Protein AF-A0A7J9W1A1-F1 (afdb_monomer)

pLDDT: mean 84.34, std 16.75, range [29.77, 98.44]

Mean predicted aligned error: 7.14 Å

Sequence (166 aa):
MGKRKRASRTGNRELDKMVEAMEGLLLDAVGETLDSGLPAPARDRIARVIEIDDEVDSFESGPPPGQTFALIILTSWLSTPMAGHRADADEVLDWIGDNLGARYRARAKYVIGMLDPNSAAETVQLYGDALADDLLPTLIWIASALVARYGDGNPASLSHPVPAGS

Foldseek 3Di:
DPPVVVVVVVVVVVVVVLLVVLLVLLLVLLLCCLVQLELVSLLVSLVVLVVVQVVVVPDDDDDRPSVVSLLVLLLLLLCDDQPPDQDDLVQLLVSCCVRHHDVLSVLLVLQSLSSHPVCNVVSCVPCVVVCPSNPSSSSSSSLSSCCVPRVVSRSCSSDDDPPPDD

Radius of gyration: 16.72 Å; Cα contacts (8 Å, |Δi|>4): 175; chains: 1; bounding box: 52×38×35 Å

Solvent-accessible surface area (backbone atoms only — not comparable to full-atom values): 9143 Å² total; per-residue (Å²): 145,67,67,69,70,54,50,55,58,50,52,50,55,52,52,51,51,51,50,54,50,51,50,52,55,50,39,50,24,25,42,50,22,58,75,66,41,39,68,57,43,25,42,57,51,49,51,51,40,51,54,52,27,66,72,57,69,86,66,74,99,66,80,50,66,50,61,51,51,50,52,53,53,49,50,54,39,46,32,46,60,50,89,86,38,77,82,56,62,64,64,35,39,47,46,32,28,76,51,57,26,60,72,55,23,61,56,36,63,66,50,50,49,27,59,35,67,92,36,27,68,58,30,47,71,75,35,39,80,82,40,48,90,49,38,66,29,41,51,38,51,53,51,26,28,46,19,62,74,62,28,86,65,37,48,68,60,58,62,68,77,77,76,80,74,132

Nearest PDB structures (foldseek):
  5ohe-assembly2_D  TM=1.903E-01  e=5.882E+00  Anaeromyxobacter sp. Fw109-5

Secondary structure (DSSP, 8-state):
--SHHHHHHHHHHHHHHHHHHHHHHHHHHHHHHHHH--SHHHHHHHHHHHHHHHHHTTS-SSS-HHHHHHHHHHHHHHHSPBTTBPPPHHHHHHHHHHHT-HHHHHHHHHHGGGGSTTTHHHHHHHHHHHHGGGHHHHHHHHHHHHHHHHSTT-GGGSSPPP----

Structure (mmCIF, N/CA/C/O backbone):
data_AF-A0A7J9W1A1-F1
#
_entry.id   AF-A0A7J9W1A1-F1
#
loop_
_atom_site.group_PDB
_atom_site.id
_atom_site.type_symbol
_atom_site.label_atom_id
_atom_site.label_alt_id
_atom_site.label_comp_id
_atom_site.label_asym_id
_atom_site.label_entity_id
_atom_site.label_seq_id
_atom_site.pdbx_PDB_ins_code
_atom_site.Cartn_x
_atom_site.Cartn_y
_atom_site.Cartn_z
_atom_site.occupancy
_atom_site.B_iso_or_equiv
_atom_site.auth_seq_id
_atom_site.auth_comp_id
_atom_site.auth_asym_id
_atom_site.auth_atom_id
_atom_site.pdbx_PDB_model_num
ATOM 1 N N . MET A 1 1 ? 38.316 19.057 -18.486 1.00 45.25 1 MET A N 1
ATOM 2 C CA . MET A 1 1 ? 37.823 18.467 -17.218 1.00 45.25 1 MET A CA 1
ATOM 3 C C . MET A 1 1 ? 36.322 18.758 -17.000 1.00 45.25 1 MET A C 1
ATOM 5 O O . MET A 1 1 ? 35.947 19.275 -15.961 1.00 45.25 1 MET A O 1
ATOM 9 N N . GLY A 1 2 ? 35.446 18.447 -17.978 1.00 49.84 2 GLY A N 1
ATOM 10 C CA . GLY A 1 2 ? 34.023 18.867 -17.963 1.00 49.84 2 GLY A CA 1
ATOM 11 C C . GLY A 1 2 ? 32.987 17.820 -18.409 1.00 49.84 2 GLY A C 1
ATOM 12 O O . GLY A 1 2 ? 31.795 18.105 -18.387 1.00 49.84 2 GLY A O 1
ATOM 13 N N . LYS A 1 3 ? 33.408 16.602 -18.788 1.00 41.88 3 LYS A N 1
ATOM 14 C CA . LYS A 1 3 ? 32.488 15.540 -19.245 1.00 41.88 3 LYS A CA 1
ATOM 15 C C . LYS A 1 3 ? 31.820 14.772 -18.089 1.00 41.88 3 LYS A C 1
ATOM 17 O O . LYS A 1 3 ? 30.640 14.464 -18.183 1.00 41.88 3 LYS A O 1
ATOM 22 N N . ARG A 1 4 ? 32.516 14.562 -16.959 1.00 48.03 4 ARG A N 1
ATOM 23 C CA . ARG A 1 4 ? 31.971 13.825 -15.793 1.00 48.03 4 ARG A CA 1
ATOM 24 C C . ARG A 1 4 ? 30.830 14.561 -15.069 1.00 48.03 4 ARG A C 1
ATOM 26 O O . ARG A 1 4 ? 29.881 13.926 -14.639 1.00 48.03 4 ARG A O 1
ATOM 33 N N . LYS A 1 5 ? 30.879 15.899 -14.998 1.00 46.91 5 LYS A N 1
ATOM 34 C CA . LYS A 1 5 ? 29.900 16.725 -14.256 1.00 46.91 5 LYS A CA 1
ATOM 35 C C . LYS A 1 5 ? 28.559 16.922 -14.991 1.00 46.91 5 LYS A C 1
ATOM 37 O O . LYS A 1 5 ? 27.555 17.232 -14.364 1.00 46.91 5 LYS A O 1
ATOM 42 N N . ARG A 1 6 ? 28.537 16.769 -16.325 1.00 44.88 6 ARG A N 1
ATOM 43 C CA . ARG A 1 6 ? 27.304 16.809 -17.140 1.00 44.88 6 ARG A CA 1
ATOM 44 C C . ARG A 1 6 ? 26.604 15.451 -17.197 1.00 44.88 6 ARG A C 1
ATOM 46 O O . ARG A 1 6 ? 25.379 15.422 -17.144 1.00 44.88 6 ARG A O 1
ATOM 53 N N . ALA A 1 7 ? 27.370 14.359 -17.250 1.00 49.81 7 ALA A N 1
ATOM 54 C CA . ALA A 1 7 ? 26.829 13.003 -17.192 1.00 49.81 7 ALA A CA 1
ATOM 55 C C . ALA A 1 7 ? 26.105 12.745 -15.858 1.00 49.81 7 ALA A C 1
ATOM 57 O O . ALA A 1 7 ? 24.960 12.315 -15.873 1.00 49.81 7 ALA A O 1
ATOM 58 N N . SER A 1 8 ? 26.698 13.143 -14.722 1.00 58.22 8 SER A N 1
ATOM 59 C CA . SER A 1 8 ? 26.068 12.975 -13.401 1.00 58.22 8 SER A CA 1
ATOM 60 C C . SER A 1 8 ? 24.768 13.771 -13.240 1.00 58.22 8 SER A C 1
ATOM 62 O O . SER A 1 8 ? 23.819 13.308 -12.626 1.00 58.22 8 SER A O 1
ATOM 64 N N . ARG A 1 9 ? 24.694 14.974 -13.820 1.00 60.41 9 ARG A N 1
ATOM 65 C CA . ARG A 1 9 ? 23.505 15.835 -13.734 1.00 60.41 9 ARG A CA 1
ATOM 66 C C . ARG A 1 9 ? 22.373 15.387 -14.670 1.00 60.41 9 ARG A C 1
ATOM 68 O O . ARG A 1 9 ? 21.221 15.718 -14.422 1.00 60.41 9 ARG A O 1
ATOM 75 N N . THR A 1 10 ? 22.709 14.672 -15.744 1.00 62.09 10 THR A N 1
ATOM 76 C CA . THR A 1 10 ? 21.726 14.079 -16.667 1.00 62.09 10 THR A CA 1
ATOM 77 C C . THR A 1 10 ? 21.188 12.772 -16.089 1.00 62.09 10 THR A C 1
ATOM 79 O O . THR A 1 10 ? 19.976 12.621 -16.028 1.00 62.09 10 THR A O 1
ATOM 82 N N . GLY A 1 11 ? 22.068 11.921 -15.543 1.00 61.56 11 GLY A N 1
ATOM 83 C CA . GLY A 1 11 ? 21.678 10.690 -14.848 1.00 61.56 11 GLY A CA 1
ATOM 84 C C . GLY A 1 11 ? 20.787 10.942 -13.629 1.00 61.56 11 GLY A C 1
ATOM 85 O O . GLY A 1 11 ? 19.765 10.286 -13.490 1.00 61.56 11 GLY A O 1
ATOM 86 N N . ASN A 1 12 ? 21.085 11.961 -12.810 1.00 71.94 12 ASN A N 1
ATOM 87 C CA . ASN A 1 12 ? 20.190 12.330 -11.705 1.00 71.94 12 ASN A CA 1
ATOM 88 C C . ASN A 1 12 ? 18.800 12.755 -12.200 1.00 71.94 12 ASN A C 1
ATOM 90 O O . ASN A 1 12 ? 17.806 12.356 -11.622 1.00 71.94 12 ASN A O 1
ATOM 94 N N . ARG A 1 13 ? 18.711 13.504 -13.307 1.00 76.38 13 ARG A N 1
ATOM 95 C CA . ARG A 1 13 ? 17.416 13.956 -13.838 1.00 76.38 13 ARG A CA 1
ATOM 96 C C . ARG A 1 13 ? 16.580 12.814 -14.425 1.00 76.38 13 ARG A C 1
ATOM 98 O O . ARG A 1 13 ? 15.360 12.918 -14.462 1.00 76.38 13 ARG A O 1
ATOM 105 N N . GLU A 1 14 ? 17.218 11.782 -14.964 1.00 74.62 14 GLU A N 1
ATOM 106 C CA . GLU A 1 14 ? 16.525 10.579 -15.438 1.00 74.62 14 GLU A CA 1
ATOM 107 C C . GLU A 1 14 ? 16.024 9.742 -14.261 1.00 74.62 14 GLU A C 1
ATOM 109 O O . GLU A 1 14 ? 14.861 9.353 -14.265 1.00 74.62 14 GLU A O 1
ATOM 114 N N . LEU A 1 15 ? 16.852 9.577 -13.224 1.00 74.38 15 LEU A N 1
ATOM 115 C CA . LEU A 1 15 ? 16.463 8.934 -11.970 1.00 74.38 15 LEU A CA 1
ATOM 116 C C . LEU A 1 15 ? 15.265 9.642 -11.318 1.00 74.38 15 LEU A C 1
ATOM 118 O O . LEU A 1 15 ? 14.281 8.986 -10.998 1.00 74.38 15 LEU A O 1
ATOM 122 N N . ASP A 1 16 ? 15.316 10.972 -11.192 1.00 79.88 16 ASP A N 1
ATOM 123 C CA . ASP A 1 16 ? 14.233 11.771 -10.602 1.00 79.88 16 ASP A CA 1
ATOM 124 C C . ASP A 1 16 ? 12.907 11.541 -11.348 1.00 79.88 16 ASP A C 1
ATOM 126 O O . ASP A 1 16 ? 11.875 11.308 -10.729 1.00 79.88 16 ASP A O 1
ATOM 130 N N . LYS A 1 17 ? 12.937 11.503 -12.688 1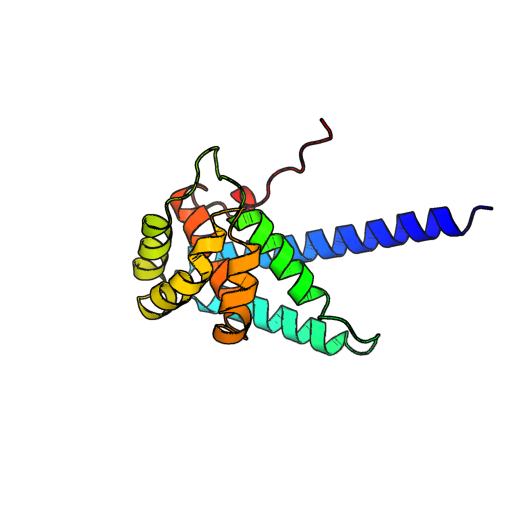.00 82.81 17 LYS A N 1
ATOM 131 C CA . LYS A 1 17 ? 11.745 11.214 -13.504 1.00 82.81 17 LYS A CA 1
ATOM 132 C C . LYS A 1 17 ? 11.216 9.795 -13.319 1.00 82.81 17 LYS A C 1
ATOM 134 O O . LYS A 1 17 ? 10.010 9.591 -13.403 1.00 82.81 17 LYS A O 1
ATOM 139 N N . MET A 1 18 ? 12.099 8.811 -13.145 1.00 82.38 18 MET A N 1
ATOM 140 C CA . MET A 1 18 ? 11.687 7.428 -12.891 1.00 82.38 18 MET A CA 1
ATOM 141 C C . MET A 1 18 ? 11.018 7.307 -11.524 1.00 82.38 18 MET A C 1
ATOM 143 O O . MET A 1 18 ? 9.986 6.651 -11.415 1.00 82.38 18 MET A O 1
ATOM 147 N N . VAL A 1 19 ? 11.569 7.981 -10.511 1.00 84.25 19 VAL A N 1
ATOM 148 C CA . VAL A 1 19 ? 10.973 8.056 -9.173 1.00 84.25 19 VAL A CA 1
ATOM 149 C C . VAL A 1 19 ? 9.612 8.750 -9.232 1.00 84.25 19 VAL A C 1
ATOM 151 O O . VAL A 1 19 ? 8.644 8.168 -8.762 1.00 84.25 19 VAL A O 1
ATOM 154 N N . GLU A 1 20 ? 9.504 9.916 -9.880 1.00 88.50 20 GLU A N 1
ATOM 155 C CA . GLU A 1 20 ? 8.228 10.631 -10.068 1.00 88.50 20 GLU A CA 1
ATOM 156 C C . GLU A 1 20 ? 7.181 9.768 -10.794 1.00 88.50 20 GLU A C 1
ATOM 158 O O . GLU A 1 20 ? 6.014 9.730 -10.405 1.00 88.50 20 GLU A O 1
ATOM 163 N N . ALA A 1 21 ? 7.588 9.043 -11.842 1.00 89.44 21 ALA A N 1
ATOM 164 C CA . ALA A 1 21 ? 6.692 8.150 -12.571 1.00 89.44 21 ALA A CA 1
ATOM 165 C C . ALA A 1 21 ? 6.230 6.969 -11.705 1.00 89.44 21 ALA A C 1
ATOM 167 O O . ALA A 1 21 ? 5.044 6.643 -11.706 1.00 89.44 21 ALA A O 1
ATOM 168 N N . MET A 1 22 ? 7.141 6.346 -10.951 1.00 92.25 22 MET A N 1
ATOM 169 C CA . MET A 1 22 ? 6.805 5.254 -10.037 1.00 92.25 22 MET A CA 1
ATOM 170 C C . MET A 1 22 ? 5.885 5.730 -8.912 1.00 92.25 22 MET A C 1
ATOM 172 O O . MET A 1 22 ? 4.904 5.063 -8.599 1.00 92.25 22 MET A O 1
ATOM 176 N N . GLU A 1 23 ? 6.156 6.903 -8.343 1.00 93.38 23 GLU A N 1
ATOM 177 C CA . GLU A 1 23 ? 5.315 7.515 -7.319 1.00 93.38 23 GLU A CA 1
ATOM 178 C C . GLU A 1 23 ? 3.888 7.727 -7.836 1.00 93.38 23 GLU A C 1
ATOM 180 O O . GLU A 1 23 ? 2.934 7.286 -7.198 1.00 93.38 23 GLU A O 1
ATOM 185 N N . GLY A 1 24 ? 3.736 8.297 -9.038 1.00 94.31 24 GLY A N 1
ATOM 186 C CA . GLY A 1 24 ? 2.434 8.446 -9.690 1.00 94.31 24 GLY A CA 1
ATOM 187 C C . GLY A 1 24 ? 1.705 7.112 -9.886 1.00 94.31 24 GLY A C 1
ATOM 188 O O . GLY A 1 24 ? 0.531 6.997 -9.542 1.00 94.31 24 GLY A O 1
ATOM 189 N N . LEU A 1 25 ? 2.405 6.074 -10.360 1.00 95.00 25 LEU A N 1
ATOM 190 C CA . LEU A 1 25 ? 1.816 4.740 -10.532 1.00 95.00 25 LEU A CA 1
ATOM 191 C C . LEU A 1 25 ? 1.309 4.144 -9.211 1.00 95.00 25 LEU A C 1
ATOM 193 O O . LEU A 1 25 ? 0.259 3.501 -9.195 1.00 95.00 25 LEU A O 1
ATOM 197 N N . LEU A 1 26 ? 2.051 4.333 -8.119 1.00 96.94 26 LEU A N 1
ATOM 198 C CA . LEU A 1 26 ? 1.675 3.837 -6.796 1.00 96.94 26 LEU A CA 1
ATOM 199 C C . LEU A 1 26 ? 0.511 4.630 -6.195 1.00 96.94 26 LEU A C 1
ATOM 201 O O . LEU A 1 26 ? -0.385 4.027 -5.606 1.00 96.94 26 LEU A O 1
ATOM 205 N N . LEU A 1 27 ? 0.493 5.956 -6.365 1.00 97.19 27 LEU A N 1
ATOM 206 C CA . LEU A 1 27 ? -0.618 6.806 -5.930 1.00 97.19 27 LEU A CA 1
ATOM 207 C C . LEU A 1 27 ? -1.921 6.431 -6.640 1.00 97.19 27 LEU A C 1
ATOM 209 O O . LEU A 1 27 ? -2.955 6.321 -5.981 1.00 97.19 27 LEU A O 1
ATOM 213 N N . ASP A 1 28 ? -1.869 6.172 -7.950 1.00 96.94 28 ASP A N 1
ATOM 214 C CA . ASP A 1 28 ? -3.030 5.684 -8.697 1.00 96.94 28 ASP A CA 1
ATOM 215 C C . ASP A 1 28 ? -3.531 4.348 -8.129 1.00 96.94 28 ASP A C 1
ATOM 217 O O . ASP A 1 28 ? -4.726 4.177 -7.911 1.00 96.94 28 ASP A O 1
ATOM 221 N N . ALA A 1 29 ? -2.626 3.403 -7.844 1.00 97.94 29 ALA A N 1
ATOM 222 C CA . ALA A 1 29 ? -3.003 2.107 -7.281 1.00 97.94 29 ALA A CA 1
ATOM 223 C C . ALA A 1 29 ? -3.651 2.232 -5.897 1.00 97.94 29 ALA A C 1
ATOM 225 O O . ALA A 1 29 ? -4.596 1.502 -5.591 1.00 97.94 29 ALA A O 1
ATOM 226 N N . VAL A 1 30 ? -3.160 3.157 -5.066 1.00 98.19 30 VAL A N 1
ATOM 227 C CA . VAL A 1 30 ? -3.777 3.501 -3.779 1.00 98.19 30 VAL A CA 1
ATOM 228 C C . VAL A 1 30 ? -5.178 4.077 -3.998 1.00 98.19 30 VAL A C 1
ATOM 230 O O . VAL A 1 30 ? -6.129 3.596 -3.386 1.00 98.19 30 VAL A O 1
ATOM 233 N N . GLY A 1 31 ? -5.324 5.055 -4.897 1.00 97.81 31 GLY A N 1
ATOM 234 C CA . GLY A 1 31 ? -6.613 5.670 -5.225 1.00 97.81 31 GLY A CA 1
ATOM 235 C C . GLY A 1 31 ? -7.641 4.662 -5.739 1.00 97.81 31 GLY A C 1
ATOM 236 O O . GLY A 1 31 ? -8.738 4.564 -5.201 1.00 97.81 31 GLY A O 1
ATOM 237 N N . GLU A 1 32 ? -7.270 3.829 -6.709 1.00 98.12 32 GLU A N 1
ATOM 238 C CA . GLU A 1 32 ? -8.160 2.801 -7.259 1.00 98.12 32 GLU A CA 1
ATOM 239 C C . GLU A 1 32 ? -8.539 1.735 -6.214 1.00 98.12 32 GLU A C 1
ATOM 241 O O . GLU A 1 32 ? -9.674 1.251 -6.196 1.00 98.12 32 GLU A O 1
ATOM 246 N N . THR A 1 33 ? -7.614 1.366 -5.319 1.00 98.25 33 THR A N 1
ATOM 247 C CA . THR A 1 33 ? -7.886 0.429 -4.212 1.00 98.25 33 THR A CA 1
ATOM 248 C C . THR A 1 33 ? -8.879 1.030 -3.214 1.00 98.25 33 THR A C 1
ATOM 250 O O . THR A 1 33 ? -9.797 0.337 -2.774 1.00 98.25 33 THR A O 1
ATOM 253 N N . LEU A 1 34 ? -8.723 2.315 -2.883 1.00 96.88 34 LEU A N 1
ATOM 254 C CA . LEU A 1 34 ? -9.645 3.064 -2.026 1.00 96.88 34 LEU A CA 1
ATOM 255 C C . LEU A 1 34 ? -11.046 3.150 -2.634 1.00 96.88 34 LEU A C 1
ATOM 257 O O . LEU A 1 34 ? -12.019 2.804 -1.969 1.00 96.88 34 LEU A O 1
ATOM 261 N N . ASP A 1 35 ? -11.134 3.571 -3.895 1.00 97.19 35 ASP A N 1
ATOM 262 C CA . ASP A 1 35 ? -12.405 3.814 -4.579 1.00 97.19 35 ASP A CA 1
ATOM 263 C C . ASP A 1 35 ? -13.186 2.520 -4.824 1.00 97.19 35 ASP A C 1
ATOM 265 O O . ASP A 1 35 ? -14.411 2.481 -4.696 1.00 97.19 35 ASP A O 1
ATOM 269 N N . SER A 1 36 ? -12.484 1.443 -5.188 1.00 96.88 36 SER A N 1
ATOM 270 C CA . SER A 1 36 ? -13.120 0.156 -5.476 1.00 96.88 36 SER A CA 1
ATOM 271 C C . SER A 1 36 ? -13.413 -0.672 -4.226 1.00 96.88 36 SER A C 1
ATOM 273 O O . SER A 1 36 ? -14.295 -1.531 -4.270 1.00 96.88 36 SER A O 1
ATOM 275 N N . GLY A 1 37 ? -12.664 -0.469 -3.135 1.00 94.69 37 GLY A N 1
ATOM 276 C CA . GLY A 1 37 ? -12.679 -1.368 -1.980 1.00 94.69 37 GLY A CA 1
ATOM 277 C C . GLY A 1 37 ? -12.209 -2.785 -2.327 1.00 94.69 37 GLY A C 1
ATOM 278 O O . GLY A 1 37 ? -12.587 -3.746 -1.662 1.00 94.69 37 GLY A O 1
ATOM 279 N N . LEU A 1 38 ? -11.420 -2.947 -3.395 1.00 95.56 38 LEU A N 1
ATOM 280 C CA . LEU A 1 38 ? -10.944 -4.244 -3.868 1.00 95.56 38 LEU A CA 1
ATOM 281 C C . LEU A 1 38 ? -9.415 -4.326 -3.803 1.00 95.56 38 LEU A C 1
ATOM 283 O O . LEU A 1 38 ? -8.726 -3.340 -4.028 1.00 95.56 38 LEU A O 1
ATOM 287 N N . PRO A 1 39 ? -8.847 -5.518 -3.560 1.00 94.88 39 PRO A N 1
ATOM 288 C CA . PRO A 1 39 ? -7.398 -5.717 -3.511 1.00 94.88 39 PRO A CA 1
ATOM 289 C C . PRO A 1 39 ? -6.744 -5.802 -4.901 1.00 94.88 39 PRO A C 1
ATOM 291 O O . PRO A 1 39 ? -5.516 -5.805 -4.992 1.00 94.88 39 PRO A O 1
ATOM 294 N N . ALA A 1 40 ? -7.544 -5.948 -5.965 1.00 96.50 40 ALA A N 1
ATOM 295 C CA . ALA A 1 40 ? -7.076 -6.177 -7.331 1.00 96.50 40 ALA A CA 1
ATOM 296 C C . ALA A 1 40 ? -6.271 -5.005 -7.927 1.00 96.50 40 ALA A C 1
ATOM 298 O O . ALA A 1 40 ? -5.191 -5.287 -8.436 1.00 96.50 40 ALA A O 1
ATOM 299 N N . PRO A 1 41 ? -6.669 -3.722 -7.787 1.00 97.44 41 PRO A N 1
ATOM 300 C CA . PRO A 1 41 ? -5.925 -2.611 -8.389 1.00 97.44 41 PRO A CA 1
ATOM 301 C C . PRO A 1 41 ? -4.454 -2.547 -7.960 1.00 97.44 41 PRO A C 1
ATOM 303 O O . PRO A 1 41 ? -3.561 -2.394 -8.793 1.00 97.44 41 PRO A O 1
ATOM 306 N N . ALA A 1 42 ? -4.175 -2.765 -6.670 1.00 96.88 42 ALA A N 1
ATOM 307 C CA . ALA A 1 42 ? -2.809 -2.865 -6.159 1.00 96.88 42 ALA A CA 1
ATOM 308 C C . ALA A 1 42 ? -2.003 -3.989 -6.831 1.00 96.88 42 ALA A C 1
ATOM 310 O O . ALA A 1 42 ? -0.834 -3.810 -7.161 1.00 96.88 42 ALA A O 1
ATOM 311 N N . ARG A 1 43 ? -2.622 -5.155 -7.043 1.00 96.06 43 ARG A N 1
ATOM 312 C CA . ARG A 1 43 ? -1.964 -6.303 -7.681 1.00 96.06 43 ARG A CA 1
ATOM 313 C C . ARG A 1 43 ? -1.722 -6.068 -9.157 1.00 96.06 43 ARG A C 1
ATOM 315 O O . ARG A 1 43 ? -0.614 -6.311 -9.616 1.00 96.06 43 ARG A O 1
ATOM 322 N N . ASP A 1 44 ? -2.728 -5.574 -9.864 1.00 95.69 44 ASP A N 1
ATOM 323 C CA . ASP A 1 44 ? -2.654 -5.324 -11.299 1.00 95.69 44 ASP A CA 1
ATOM 324 C C . ASP A 1 44 ? -1.565 -4.285 -11.601 1.00 95.69 44 ASP A C 1
ATOM 326 O O . ASP A 1 44 ? -0.768 -4.460 -12.525 1.00 95.69 44 ASP A O 1
ATOM 330 N N . ARG A 1 45 ? -1.447 -3.242 -10.764 1.00 95.19 45 ARG A N 1
ATOM 331 C CA . ARG A 1 45 ? -0.386 -2.241 -10.917 1.00 95.19 45 ARG A CA 1
ATOM 332 C C . ARG A 1 45 ? 1.005 -2.818 -10.659 1.00 95.19 45 ARG A C 1
ATOM 334 O O . ARG A 1 45 ? 1.914 -2.547 -11.439 1.00 95.19 45 ARG A O 1
ATOM 341 N N . ILE A 1 46 ? 1.184 -3.618 -9.605 1.00 95.12 46 ILE A N 1
ATOM 342 C CA . ILE A 1 46 ? 2.480 -4.254 -9.325 1.00 95.12 46 ILE A CA 1
ATOM 343 C C . ILE A 1 46 ? 2.845 -5.285 -10.393 1.00 95.12 46 ILE A C 1
ATOM 345 O O . ILE A 1 46 ? 3.996 -5.311 -10.818 1.00 95.12 46 ILE A O 1
ATOM 349 N N . ALA A 1 47 ? 1.889 -6.074 -10.885 1.00 93.06 47 ALA A N 1
ATOM 350 C CA . ALA A 1 47 ? 2.122 -6.993 -11.995 1.00 93.06 47 ALA A CA 1
ATOM 351 C C . ALA A 1 47 ? 2.669 -6.245 -13.218 1.00 93.06 47 ALA A C 1
ATOM 353 O O . ALA A 1 47 ? 3.647 -6.678 -13.820 1.00 93.06 47 ALA A O 1
ATOM 354 N N . ARG A 1 48 ? 2.126 -5.057 -13.518 1.00 91.06 48 ARG A N 1
ATOM 355 C CA . ARG A 1 48 ? 2.637 -4.220 -14.607 1.00 91.06 48 ARG A CA 1
ATOM 356 C C . ARG A 1 48 ? 4.057 -3.699 -1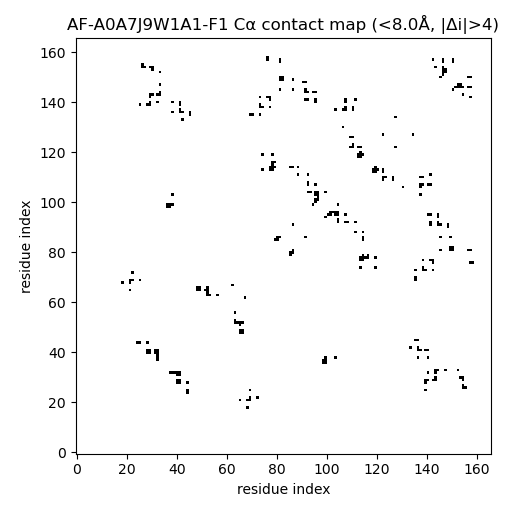4.362 1.00 91.06 48 ARG A C 1
ATOM 358 O O . ARG A 1 48 ? 4.821 -3.582 -15.315 1.00 91.06 48 ARG A O 1
ATOM 365 N N . VAL A 1 49 ? 4.414 -3.380 -13.115 1.00 90.00 49 VAL A N 1
ATOM 366 C CA . VAL A 1 49 ? 5.794 -3.004 -12.753 1.00 90.00 49 VAL A CA 1
ATOM 367 C C . VAL A 1 49 ? 6.748 -4.173 -12.991 1.00 90.00 49 VAL A C 1
ATOM 369 O O . VAL A 1 49 ? 7.793 -3.968 -13.598 1.00 90.00 49 VAL A O 1
ATOM 372 N N . ILE A 1 50 ? 6.367 -5.383 -12.574 1.00 88.50 50 ILE A N 1
ATOM 373 C CA . ILE A 1 50 ? 7.163 -6.601 -12.780 1.00 88.50 50 ILE A CA 1
ATOM 374 C C . ILE A 1 50 ? 7.354 -6.876 -14.278 1.00 88.50 50 ILE A C 1
ATOM 376 O O . ILE A 1 50 ? 8.475 -7.106 -14.707 1.00 88.50 50 ILE A O 1
ATOM 380 N N . GLU A 1 51 ? 6.298 -6.764 -15.090 1.00 87.62 51 GLU A N 1
ATOM 381 C CA . GLU A 1 51 ? 6.396 -6.930 -16.549 1.00 87.62 51 GLU A CA 1
ATOM 382 C C . GLU A 1 51 ? 7.395 -5.952 -17.187 1.00 87.62 51 GLU A C 1
ATOM 384 O O . GLU A 1 51 ? 8.188 -6.340 -18.040 1.00 87.62 51 GLU A O 1
ATOM 389 N N . ILE A 1 52 ? 7.368 -4.678 -16.778 1.00 84.38 52 ILE A N 1
ATOM 390 C CA . ILE A 1 52 ? 8.306 -3.664 -17.282 1.00 84.38 52 ILE A CA 1
ATOM 391 C C . ILE A 1 52 ? 9.737 -3.993 -16.852 1.00 84.38 52 ILE A C 1
ATOM 393 O O . ILE A 1 52 ? 10.671 -3.834 -17.633 1.00 84.38 52 ILE A O 1
ATOM 397 N N . ASP A 1 53 ? 9.911 -4.442 -15.616 1.00 84.50 53 ASP A N 1
ATOM 398 C CA . ASP A 1 53 ? 11.204 -4.847 -15.083 1.00 84.50 53 ASP A CA 1
ATOM 399 C C . ASP A 1 53 ? 11.795 -6.037 -15.855 1.00 84.50 53 ASP A C 1
ATOM 401 O O . ASP A 1 53 ? 12.954 -5.974 -16.268 1.00 84.50 53 ASP A O 1
ATOM 405 N N . ASP A 1 54 ? 10.983 -7.055 -16.147 1.00 82.62 54 ASP A N 1
ATOM 406 C CA . ASP A 1 54 ? 11.371 -8.219 -16.952 1.00 82.62 54 ASP A CA 1
ATOM 407 C C . ASP A 1 54 ? 11.758 -7.829 -18.395 1.00 82.62 54 ASP A C 1
ATOM 409 O O . ASP A 1 54 ? 12.647 -8.434 -19.000 1.00 82.62 54 ASP A O 1
ATOM 413 N N . GLU A 1 55 ? 11.132 -6.791 -18.966 1.00 79.12 55 GLU A N 1
ATOM 414 C CA . GLU A 1 55 ? 11.502 -6.237 -20.280 1.00 79.12 55 GLU A CA 1
ATOM 415 C C . GLU A 1 55 ? 12.860 -5.501 -20.252 1.00 79.12 55 GLU A C 1
ATOM 417 O O . GLU A 1 55 ? 13.565 -5.438 -21.267 1.00 79.12 55 GLU A O 1
ATOM 422 N N . VAL A 1 56 ? 13.241 -4.938 -19.099 1.00 69.44 56 VAL A N 1
ATOM 423 C CA . VAL A 1 56 ? 14.457 -4.126 -18.910 1.00 69.44 56 VAL A CA 1
ATOM 424 C C . VAL A 1 56 ? 15.670 -4.973 -18.496 1.00 69.44 56 VAL A C 1
ATOM 426 O O . VAL A 1 56 ? 16.804 -4.534 -18.710 1.00 69.44 56 VAL A O 1
ATOM 429 N N . ASP A 1 57 ? 15.458 -6.211 -18.036 1.00 53.44 57 ASP A N 1
ATOM 430 C CA . ASP A 1 57 ? 16.438 -7.187 -17.509 1.00 53.44 57 ASP A CA 1
ATOM 431 C C . ASP A 1 57 ? 17.537 -7.650 -18.509 1.00 53.44 57 ASP A C 1
ATOM 433 O O . ASP A 1 57 ? 18.287 -8.602 -18.292 1.00 53.44 57 ASP A O 1
ATOM 437 N N . SER A 1 58 ? 17.697 -6.938 -19.630 1.00 52.09 58 SER A N 1
ATOM 438 C CA . SER A 1 58 ? 18.812 -7.080 -20.575 1.00 52.09 58 SER A CA 1
ATOM 439 C C . SER A 1 58 ? 20.099 -6.339 -20.156 1.00 52.09 58 SER A C 1
ATOM 441 O O . SER A 1 58 ? 21.100 -6.420 -20.874 1.00 52.09 58 SER A O 1
ATOM 443 N N . PHE A 1 59 ? 20.125 -5.664 -18.996 1.00 49.16 59 PHE A N 1
ATOM 444 C CA . PHE A 1 59 ? 21.283 -4.900 -18.507 1.00 49.16 59 PHE A CA 1
ATOM 445 C C . PHE A 1 59 ? 21.664 -5.226 -17.046 1.00 49.16 59 PHE A C 1
ATOM 447 O O . PHE A 1 59 ? 21.228 -4.551 -16.128 1.00 49.16 59 PHE A O 1
ATOM 454 N N . GLU A 1 60 ? 22.571 -6.198 -16.884 1.00 51.31 60 GLU A N 1
ATOM 455 C CA . GLU A 1 60 ? 23.420 -6.491 -15.705 1.00 51.31 60 GLU A CA 1
ATOM 456 C C . GLU A 1 60 ? 22.757 -6.815 -14.342 1.00 51.31 60 GLU A C 1
ATOM 458 O O . GLU A 1 60 ? 21.855 -6.155 -13.849 1.00 51.31 60 GLU A O 1
ATOM 463 N N . SER A 1 61 ? 23.303 -7.847 -13.685 1.00 50.34 61 SER A N 1
ATOM 464 C CA . SER A 1 61 ? 22.834 -8.456 -12.434 1.00 50.34 61 SER A CA 1
ATOM 465 C C . SER A 1 61 ? 22.629 -7.471 -11.268 1.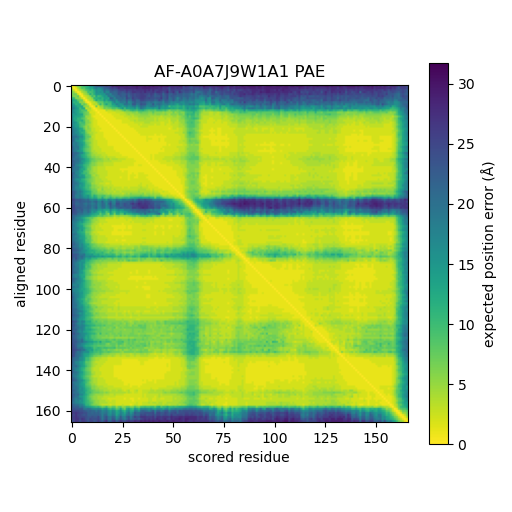00 50.34 61 SER A C 1
ATOM 467 O O . SER A 1 61 ? 23.572 -7.130 -10.552 1.00 50.34 61 SER A O 1
ATOM 469 N N . GLY A 1 62 ? 21.375 -7.100 -11.020 1.00 56.03 62 GLY A N 1
ATOM 470 C CA . GLY A 1 62 ? 20.887 -6.393 -9.834 1.00 56.03 62 GLY A CA 1
ATOM 471 C C . GLY A 1 62 ? 19.390 -6.670 -9.627 1.00 56.03 62 GLY A C 1
ATOM 472 O O . GLY A 1 62 ? 18.765 -7.240 -10.518 1.00 56.03 62 GLY A O 1
ATOM 473 N N . PRO A 1 63 ? 18.800 -6.332 -8.462 1.00 55.25 63 PRO A N 1
ATOM 474 C CA . PRO A 1 63 ? 17.352 -6.414 -8.294 1.00 55.25 63 PRO A CA 1
ATOM 475 C C . PRO A 1 63 ? 16.664 -5.487 -9.309 1.00 55.25 63 PRO A C 1
ATOM 477 O O . PRO A 1 63 ? 17.191 -4.395 -9.562 1.00 55.25 63 PRO A O 1
ATOM 480 N N . PRO A 1 64 ? 15.507 -5.880 -9.871 1.00 66.50 64 PRO A N 1
ATOM 481 C CA . PRO A 1 64 ? 14.878 -5.092 -10.912 1.00 66.50 64 PRO A CA 1
ATOM 482 C C . PRO A 1 64 ? 14.577 -3.659 -10.439 1.00 66.50 64 PRO A C 1
ATOM 484 O O . PRO A 1 64 ? 14.172 -3.451 -9.281 1.00 66.50 64 PRO A O 1
ATOM 487 N N . PRO A 1 65 ? 14.850 -2.646 -11.280 1.00 79.81 65 PRO A N 1
ATOM 488 C CA . PRO A 1 65 ? 14.850 -1.256 -10.848 1.00 79.81 65 PRO A CA 1
ATOM 489 C C . PRO A 1 65 ? 13.463 -0.795 -10.383 1.00 79.81 65 PRO A C 1
ATOM 491 O O . PRO A 1 65 ? 13.364 -0.118 -9.361 1.00 79.81 65 PRO A O 1
ATOM 494 N N . GLY A 1 66 ? 12.391 -1.189 -11.070 1.00 86.56 66 GLY A N 1
ATOM 495 C CA . GLY A 1 66 ? 11.016 -0.805 -10.765 1.00 86.56 66 GLY A CA 1
ATOM 496 C C . GLY A 1 66 ? 10.535 -1.308 -9.407 1.00 86.56 66 GLY A C 1
ATOM 497 O O . GLY A 1 66 ? 10.096 -0.509 -8.579 1.00 86.56 66 GLY A O 1
ATOM 498 N N . GLN A 1 67 ? 10.676 -2.604 -9.134 1.00 89.62 67 GLN A N 1
ATOM 499 C CA . GLN A 1 67 ? 10.322 -3.215 -7.850 1.00 89.62 67 GLN A CA 1
ATOM 500 C C . GLN A 1 67 ? 11.121 -2.610 -6.691 1.00 89.62 67 GLN A C 1
ATOM 502 O O . GLN A 1 67 ? 10.567 -2.348 -5.620 1.00 89.62 67 GLN A O 1
ATOM 507 N N . THR A 1 68 ? 12.407 -2.326 -6.914 1.00 87.94 68 THR A N 1
ATOM 508 C CA . THR A 1 68 ? 13.266 -1.678 -5.914 1.00 87.94 68 THR A CA 1
ATOM 509 C C . THR A 1 68 ? 12.780 -0.260 -5.602 1.00 87.94 68 THR A C 1
ATOM 511 O O . THR A 1 68 ? 12.638 0.092 -4.429 1.00 87.94 68 THR A O 1
ATOM 514 N N . PHE A 1 69 ? 12.471 0.551 -6.622 1.00 89.25 69 PHE A N 1
ATOM 515 C CA . PHE A 1 69 ? 11.913 1.891 -6.408 1.00 89.25 69 PHE A CA 1
ATOM 516 C C . PHE A 1 69 ? 10.561 1.835 -5.702 1.00 89.25 69 PHE A C 1
ATOM 518 O O . PHE A 1 69 ? 10.343 2.597 -4.760 1.00 89.25 69 PHE A O 1
ATOM 525 N N . ALA A 1 70 ? 9.686 0.909 -6.100 1.00 93.31 70 ALA A N 1
ATOM 526 C CA . ALA A 1 70 ? 8.381 0.749 -5.478 1.00 93.31 70 ALA A CA 1
ATOM 527 C C . ALA A 1 70 ? 8.502 0.426 -3.983 1.00 93.31 70 ALA A C 1
ATOM 529 O O . ALA A 1 70 ? 7.858 1.075 -3.159 1.00 93.31 70 ALA A O 1
ATOM 530 N N . LEU A 1 71 ? 9.376 -0.518 -3.616 1.00 92.00 71 LEU A N 1
ATOM 531 C CA . LEU A 1 71 ? 9.624 -0.868 -2.219 1.00 92.00 71 LEU A CA 1
ATOM 532 C C . LEU A 1 71 ? 10.130 0.331 -1.408 1.00 92.00 71 LEU A C 1
ATOM 534 O O . LEU A 1 71 ? 9.640 0.568 -0.304 1.00 92.00 71 LEU A O 1
ATOM 538 N N . ILE A 1 72 ? 11.094 1.089 -1.941 1.00 90.62 72 ILE A N 1
ATOM 539 C CA . ILE A 1 72 ? 11.671 2.257 -1.259 1.00 90.62 72 ILE A CA 1
ATOM 540 C C . ILE A 1 72 ? 10.602 3.329 -1.022 1.00 90.62 72 ILE A C 1
ATOM 542 O O . ILE A 1 72 ? 10.476 3.819 0.100 1.00 90.62 72 ILE A O 1
ATOM 546 N N . ILE A 1 73 ? 9.815 3.664 -2.049 1.00 92.75 73 ILE A N 1
ATOM 547 C CA . ILE A 1 73 ? 8.752 4.676 -1.960 1.00 92.75 73 ILE A CA 1
ATOM 548 C C . ILE A 1 73 ? 7.693 4.242 -0.943 1.00 92.75 73 ILE A C 1
ATOM 550 O O . ILE A 1 73 ? 7.391 4.990 -0.015 1.00 92.75 73 ILE A O 1
ATOM 554 N N . LEU A 1 74 ? 7.190 3.009 -1.054 1.00 94.69 74 LEU A N 1
ATOM 555 C CA . LEU A 1 74 ? 6.175 2.484 -0.140 1.00 94.69 74 LEU A CA 1
ATOM 556 C C . LEU A 1 74 ? 6.692 2.453 1.300 1.00 94.69 74 LEU A C 1
ATOM 558 O O . LEU A 1 74 ? 6.007 2.911 2.208 1.00 94.69 74 LEU A O 1
ATOM 562 N N . THR A 1 75 ? 7.922 1.993 1.526 1.00 91.75 75 THR A N 1
ATOM 563 C CA . THR A 1 75 ? 8.515 1.981 2.873 1.00 91.75 75 THR A CA 1
ATOM 564 C C . THR A 1 75 ? 8.654 3.398 3.434 1.00 91.75 75 THR A C 1
ATOM 566 O O . THR A 1 75 ? 8.377 3.623 4.614 1.00 91.75 75 THR A O 1
ATOM 569 N N . SER A 1 76 ? 9.028 4.372 2.597 1.00 91.12 76 SER A N 1
ATOM 570 C CA . SER A 1 76 ? 9.101 5.783 2.988 1.00 91.12 76 SER A CA 1
ATOM 571 C C . SER A 1 76 ? 7.735 6.334 3.392 1.00 91.12 76 SER A C 1
ATOM 573 O O . SER A 1 76 ? 7.633 7.018 4.408 1.00 91.12 76 SER A O 1
ATOM 575 N N . TRP A 1 77 ? 6.680 6.034 2.635 1.00 93.44 77 TRP A N 1
ATOM 576 C CA . TRP A 1 77 ? 5.323 6.461 2.974 1.00 93.44 77 TRP A CA 1
ATOM 577 C C . TRP A 1 77 ? 4.825 5.823 4.270 1.00 93.44 77 TRP A C 1
ATOM 579 O O . TRP A 1 77 ? 4.327 6.520 5.147 1.00 93.44 77 TRP A O 1
ATOM 589 N N . LEU A 1 78 ? 4.991 4.505 4.420 1.00 92.94 78 LEU A N 1
ATOM 590 C CA . LEU A 1 78 ? 4.457 3.760 5.562 1.00 92.94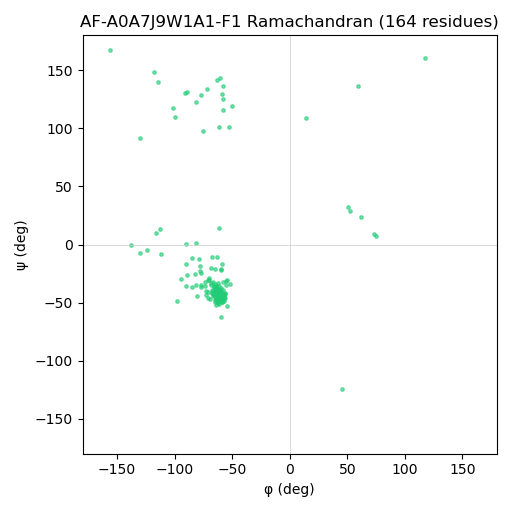 78 LEU A CA 1
ATOM 591 C C . LEU A 1 78 ? 5.144 4.110 6.885 1.00 92.94 78 LEU A C 1
ATOM 593 O O . LEU A 1 78 ? 4.500 4.094 7.931 1.00 92.94 78 LEU A O 1
ATOM 597 N N . SER A 1 79 ? 6.438 4.426 6.848 1.00 88.75 79 SER A N 1
ATOM 598 C CA . SER A 1 79 ? 7.202 4.776 8.049 1.00 88.75 79 SER A CA 1
ATOM 599 C C . SER A 1 79 ? 7.081 6.256 8.435 1.00 88.75 79 SER A C 1
ATOM 601 O O . SER A 1 79 ? 7.463 6.632 9.545 1.00 88.75 79 SER A O 1
ATOM 603 N N . THR A 1 80 ? 6.529 7.112 7.570 1.00 87.06 80 THR A N 1
ATOM 604 C CA . THR A 1 80 ? 6.405 8.543 7.868 1.00 87.06 80 THR A CA 1
ATOM 605 C C . THR A 1 80 ? 5.062 8.853 8.545 1.00 87.06 80 THR A C 1
ATOM 607 O O . THR A 1 80 ? 4.012 8.451 8.047 1.00 87.06 80 THR A O 1
ATOM 610 N N . PRO A 1 81 ? 5.048 9.588 9.677 1.00 84.31 81 PRO A N 1
ATOM 611 C CA . PRO A 1 81 ? 3.804 10.001 10.321 1.00 84.31 81 PRO A CA 1
ATOM 612 C C . PRO A 1 81 ? 2.912 10.835 9.395 1.00 84.31 81 PRO A C 1
ATOM 614 O O . PRO A 1 81 ? 3.341 11.854 8.847 1.00 84.31 81 PRO A O 1
ATOM 617 N N . MET A 1 82 ? 1.639 10.457 9.292 1.00 84.12 82 MET A N 1
ATOM 618 C CA . MET A 1 82 ? 0.641 11.215 8.540 1.00 84.12 82 MET A CA 1
ATOM 619 C C . MET A 1 82 ? -0.022 12.243 9.461 1.00 84.12 82 MET A C 1
ATOM 621 O O . MET A 1 82 ? -0.400 11.932 10.589 1.00 84.12 82 MET A O 1
ATOM 625 N N . ALA A 1 83 ? -0.110 13.499 9.013 1.00 76.00 83 ALA A N 1
ATOM 626 C CA . ALA A 1 83 ? -0.672 14.609 9.795 1.00 76.00 83 ALA A CA 1
ATOM 627 C C . ALA A 1 83 ? -0.079 14.752 11.220 1.00 76.00 83 ALA A C 1
ATOM 629 O O . ALA A 1 83 ? -0.769 15.153 12.156 1.00 76.00 83 ALA A O 1
ATOM 630 N N . GLY A 1 84 ? 1.201 14.402 11.403 1.00 75.69 84 GLY A N 1
ATOM 631 C CA . GLY A 1 84 ? 1.892 14.479 12.696 1.00 75.69 84 GLY A CA 1
ATOM 632 C C . GLY A 1 84 ? 1.515 13.384 13.702 1.00 75.69 84 GLY A C 1
ATOM 633 O O . GLY A 1 84 ? 1.971 13.441 14.843 1.00 75.69 84 GLY A O 1
ATOM 634 N N . HIS A 1 85 ? 0.726 12.388 13.293 1.00 75.62 85 HIS A N 1
ATOM 635 C CA . HIS A 1 85 ? 0.312 11.274 14.136 1.00 75.62 85 HIS A CA 1
ATOM 636 C C . HIS A 1 85 ? 0.908 9.969 13.615 1.00 75.62 85 HIS A C 1
ATOM 638 O O . HIS A 1 85 ? 0.978 9.718 12.410 1.00 75.62 85 HIS A O 1
ATOM 644 N N . ARG A 1 86 ? 1.353 9.122 14.543 1.00 84.00 86 ARG A N 1
ATOM 645 C CA . ARG A 1 86 ? 1.726 7.750 14.212 1.00 84.00 86 ARG A CA 1
ATOM 646 C C . ARG A 1 86 ? 0.442 6.944 14.043 1.00 84.00 86 ARG A C 1
ATOM 648 O O . ARG A 1 86 ? -0.409 6.985 14.927 1.00 84.00 86 ARG A O 1
ATOM 655 N N . ALA A 1 87 ? 0.325 6.239 12.924 1.00 89.69 87 ALA A N 1
ATOM 656 C CA . ALA A 1 87 ? -0.829 5.397 12.652 1.00 89.69 87 ALA A CA 1
ATOM 657 C C . ALA A 1 87 ? -0.942 4.254 13.668 1.00 89.69 87 ALA A C 1
ATOM 659 O O . ALA A 1 87 ? 0.069 3.657 14.054 1.00 89.69 87 ALA A O 1
ATOM 660 N N . ASP A 1 88 ? -2.172 3.940 14.067 1.00 94.06 88 ASP A N 1
ATOM 661 C CA . ASP A 1 88 ? -2.470 2.758 14.865 1.00 94.06 88 ASP A CA 1
ATOM 662 C C . ASP A 1 88 ? -2.549 1.532 13.942 1.00 94.06 88 ASP A C 1
ATOM 664 O O . ASP A 1 88 ? -3.319 1.489 12.977 1.00 94.06 88 ASP A O 1
ATOM 668 N N . ALA A 1 89 ? -1.724 0.527 14.234 1.00 95.75 89 ALA A N 1
ATOM 669 C CA . ALA A 1 89 ? -1.661 -0.706 13.464 1.00 95.75 89 ALA A CA 1
ATOM 670 C C . ALA A 1 89 ? -3.004 -1.453 13.447 1.00 95.75 89 ALA A C 1
ATOM 672 O O . ALA A 1 89 ? -3.368 -2.012 12.410 1.00 95.75 89 ALA A O 1
ATOM 673 N N . ASP A 1 90 ? -3.749 -1.453 14.553 1.00 97.31 90 ASP A N 1
ATOM 674 C CA . ASP A 1 90 ? -5.023 -2.164 14.636 1.00 97.31 90 ASP A CA 1
ATOM 675 C C . ASP A 1 90 ? -6.099 -1.459 13.795 1.00 97.31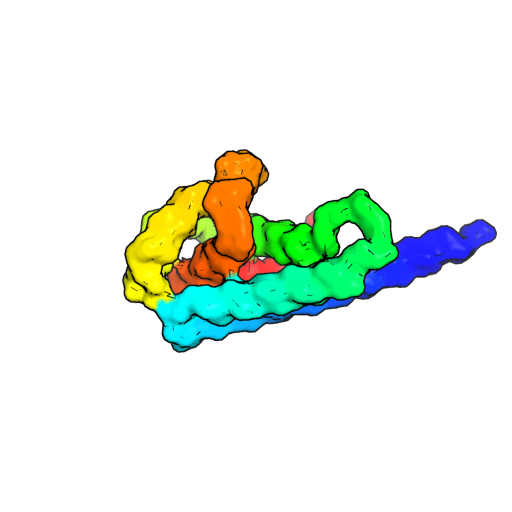 90 ASP A C 1
ATOM 677 O O . ASP A 1 90 ? -6.803 -2.125 13.036 1.00 97.31 90 ASP A O 1
ATOM 681 N N . GLU A 1 91 ? -6.160 -0.122 13.804 1.00 96.62 91 GLU A N 1
ATOM 682 C CA . GLU A 1 91 ? -7.104 0.646 12.969 1.00 96.62 91 GLU A CA 1
ATOM 683 C C . GLU A 1 91 ? -6.867 0.443 11.465 1.00 96.62 91 GLU A 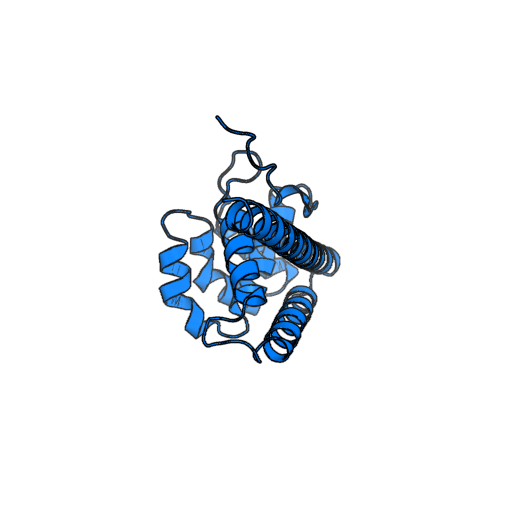C 1
ATOM 685 O O . GLU A 1 91 ? -7.816 0.341 10.672 1.00 96.62 91 GLU A O 1
ATOM 690 N N . VAL A 1 92 ? -5.591 0.368 11.075 1.00 97.19 92 VAL A N 1
ATOM 691 C CA . VAL A 1 92 ? -5.156 0.075 9.705 1.00 97.19 92 VAL A CA 1
ATOM 692 C C . VAL A 1 92 ? -5.567 -1.342 9.306 1.00 97.19 92 VAL A C 1
ATOM 694 O O . VAL A 1 92 ? -6.176 -1.546 8.253 1.00 97.19 92 VAL A O 1
ATOM 697 N N . LEU A 1 93 ? -5.277 -2.334 10.151 1.00 98.38 93 LEU A N 1
ATOM 698 C CA . LEU A 1 93 ? -5.622 -3.730 9.886 1.00 98.38 93 LEU A CA 1
ATOM 699 C C . LEU A 1 93 ? -7.132 -3.958 9.836 1.00 98.38 93 LEU A C 1
ATOM 701 O O . LEU A 1 93 ? -7.599 -4.758 9.021 1.00 98.38 93 LEU A O 1
ATOM 705 N N . ASP A 1 94 ? -7.890 -3.289 10.695 1.00 98.31 94 ASP A N 1
ATOM 706 C CA . ASP A 1 94 ? -9.343 -3.390 10.723 1.00 98.31 94 ASP A CA 1
ATOM 707 C C . ASP A 1 94 ? -9.951 -2.781 9.463 1.00 98.31 94 ASP A C 1
ATOM 709 O O . ASP A 1 94 ? -10.776 -3.432 8.828 1.00 98.31 94 ASP A O 1
ATOM 713 N N . TRP A 1 95 ? -9.443 -1.635 8.986 1.00 97.88 95 TRP A N 1
ATOM 714 C CA . TRP A 1 95 ? -9.871 -1.096 7.690 1.00 97.88 95 TRP A CA 1
ATOM 715 C C . TRP A 1 95 ? -9.652 -2.094 6.545 1.00 97.88 95 TRP A C 1
ATOM 717 O O . TRP A 1 95 ? -10.559 -2.320 5.741 1.00 97.88 95 TRP A O 1
ATOM 727 N N . ILE A 1 96 ? -8.479 -2.735 6.485 1.00 98.38 96 ILE A N 1
ATOM 728 C CA . ILE A 1 96 ? -8.181 -3.753 5.463 1.00 98.38 96 ILE A CA 1
ATOM 729 C C . ILE A 1 96 ? -9.142 -4.942 5.595 1.00 98.38 96 ILE A C 1
ATOM 731 O O . ILE A 1 96 ? -9.607 -5.481 4.591 1.00 98.38 96 ILE A O 1
ATOM 735 N N . GLY A 1 97 ? -9.441 -5.365 6.824 1.00 98.19 97 GLY A N 1
ATOM 736 C CA . GLY A 1 97 ? -10.369 -6.460 7.096 1.00 98.19 97 GLY A CA 1
ATOM 737 C C . GLY A 1 97 ? -11.790 -6.165 6.635 1.00 98.19 97 GLY A C 1
ATOM 738 O O . GLY A 1 97 ? -12.400 -7.031 6.008 1.00 98.19 97 GLY A O 1
ATOM 739 N N . ASP A 1 98 ? -12.266 -4.957 6.918 1.00 97.94 98 ASP A N 1
ATOM 740 C CA . ASP A 1 98 ? -13.630 -4.517 6.638 1.00 97.94 98 ASP A CA 1
ATOM 741 C C . ASP A 1 98 ? -13.862 -4.251 5.147 1.00 97.94 98 ASP A C 1
ATOM 743 O O . ASP A 1 98 ? -14.938 -4.551 4.634 1.00 97.94 98 ASP A O 1
ATOM 747 N N . ASN A 1 99 ? -12.855 -3.724 4.441 1.00 97.81 99 ASN A N 1
ATOM 748 C CA . ASN A 1 99 ? -12.999 -3.314 3.041 1.00 97.81 99 ASN A CA 1
ATOM 749 C C . ASN A 1 99 ? -12.496 -4.377 2.063 1.00 97.81 99 ASN A C 1
ATOM 751 O O . ASN A 1 99 ? -13.200 -4.735 1.128 1.00 97.81 99 ASN A O 1
ATOM 755 N N . LEU A 1 100 ? -11.294 -4.918 2.284 1.00 97.69 100 LEU A N 1
ATOM 756 C CA . LEU A 1 100 ? -10.672 -5.857 1.342 1.00 97.69 100 LEU A CA 1
ATOM 757 C C . LEU A 1 100 ? -10.953 -7.316 1.720 1.00 97.69 100 LEU A C 1
ATOM 759 O O . LEU A 1 100 ? -11.008 -8.193 0.857 1.00 97.69 100 LEU A O 1
ATOM 763 N N . GLY A 1 101 ? -11.125 -7.587 3.016 1.00 97.75 101 GLY A N 1
ATOM 764 C CA . GLY A 1 101 ? -11.503 -8.887 3.562 1.00 97.75 101 GLY A CA 1
ATOM 765 C C . GLY A 1 101 ? -10.455 -9.515 4.488 1.00 97.75 101 GLY A C 1
ATOM 766 O O . GLY A 1 101 ? -9.254 -9.234 4.439 1.00 97.75 101 GLY A O 1
ATOM 767 N N . ALA A 1 102 ? -10.909 -10.464 5.314 1.00 97.50 102 ALA A N 1
ATOM 768 C CA . ALA A 1 102 ? -10.114 -11.089 6.377 1.00 97.50 102 ALA A CA 1
ATOM 769 C C . ALA A 1 102 ? -8.791 -11.726 5.907 1.00 97.50 102 ALA A C 1
ATOM 771 O O . ALA A 1 102 ? -7.790 -11.678 6.626 1.00 97.50 102 ALA A O 1
ATOM 772 N N . ARG A 1 103 ? -8.759 -12.300 4.696 1.00 96.00 103 ARG A N 1
ATOM 773 C CA . ARG A 1 103 ? -7.536 -12.882 4.113 1.00 96.00 103 ARG A CA 1
ATOM 774 C C . ARG A 1 103 ? -6.444 -11.828 3.905 1.00 96.00 103 ARG A C 1
ATOM 776 O O . ARG A 1 103 ? -5.273 -12.116 4.137 1.00 96.00 103 ARG A O 1
ATOM 783 N N . TYR A 1 104 ? -6.819 -10.628 3.474 1.00 96.50 104 TYR A N 1
ATOM 784 C CA . TYR A 1 104 ? -5.887 -9.536 3.191 1.00 96.50 104 TYR A CA 1
ATOM 785 C C . TYR A 1 104 ? -5.414 -8.875 4.479 1.00 96.50 104 TYR A C 1
ATOM 787 O O . TYR A 1 104 ? -4.222 -8.623 4.627 1.00 96.50 104 TYR A O 1
ATOM 795 N N . ARG A 1 105 ? -6.303 -8.753 5.475 1.00 97.69 105 ARG A N 1
ATOM 796 C CA . ARG A 1 105 ? -5.920 -8.370 6.842 1.00 97.69 105 ARG A CA 1
ATOM 797 C C . ARG A 1 105 ? -4.872 -9.316 7.420 1.00 97.69 105 ARG A C 1
ATOM 799 O O . ARG A 1 105 ? -3.880 -8.866 7.981 1.00 97.69 105 ARG A O 1
ATOM 806 N N . ALA A 1 106 ? -5.067 -10.628 7.276 1.00 95.62 106 ALA A N 1
ATOM 807 C CA . ALA A 1 106 ? -4.108 -11.618 7.766 1.00 95.62 106 ALA A CA 1
ATOM 808 C C . ALA A 1 106 ? -2.731 -11.491 7.093 1.00 95.62 106 ALA A C 1
ATOM 810 O O . ALA A 1 106 ? -1.719 -11.666 7.761 1.00 95.62 106 ALA A O 1
ATOM 811 N N . ARG A 1 107 ? -2.685 -11.144 5.801 1.00 94.88 107 ARG A N 1
ATOM 812 C CA . ARG A 1 107 ? -1.427 -10.876 5.085 1.00 94.88 107 ARG A CA 1
ATOM 813 C C . ARG A 1 107 ? -0.759 -9.589 5.560 1.00 94.88 107 ARG A C 1
ATOM 815 O O . ARG A 1 107 ? 0.426 -9.607 5.871 1.00 94.88 107 ARG A O 1
ATOM 822 N N . ALA A 1 108 ? -1.527 -8.509 5.686 1.00 96.38 108 ALA A N 1
ATOM 823 C CA . ALA A 1 108 ? -1.027 -7.222 6.158 1.00 96.38 108 ALA A CA 1
ATOM 824 C C . ALA A 1 108 ? -0.393 -7.314 7.553 1.00 96.38 108 ALA A C 1
ATOM 826 O O . ALA A 1 108 ? 0.605 -6.648 7.806 1.00 96.38 108 ALA A O 1
ATOM 827 N N . LYS A 1 109 ? -0.885 -8.203 8.429 1.00 95.56 109 LYS A N 1
ATOM 828 C CA . LYS A 1 109 ? -0.287 -8.445 9.755 1.00 95.56 109 LYS A CA 1
ATOM 829 C C . LYS A 1 109 ? 1.192 -8.824 9.718 1.00 95.56 109 LYS A C 1
ATOM 831 O O . LYS A 1 109 ? 1.897 -8.479 10.658 1.00 95.56 109 LYS A O 1
ATOM 836 N N . TYR A 1 110 ? 1.667 -9.502 8.672 1.00 92.56 110 TYR A N 1
ATOM 837 C CA . TYR A 1 110 ? 3.087 -9.850 8.565 1.00 92.56 110 TYR A CA 1
ATOM 838 C C . TYR A 1 110 ? 3.970 -8.617 8.381 1.00 92.56 110 TYR A C 1
ATOM 840 O O . TYR A 1 110 ? 5.090 -8.593 8.872 1.00 92.56 110 TYR A O 1
ATOM 848 N N . VAL A 1 111 ? 3.459 -7.580 7.713 1.00 94.06 111 VAL A N 1
ATOM 849 C CA . VAL A 1 111 ? 4.239 -6.386 7.362 1.00 94.06 111 VAL A CA 1
ATOM 850 C C . VAL A 1 111 ? 3.739 -5.101 8.016 1.00 94.06 111 VAL A C 1
ATOM 852 O O . VAL A 1 111 ? 4.239 -4.024 7.720 1.00 94.06 111 VAL A O 1
ATOM 855 N N . ILE A 1 112 ? 2.806 -5.184 8.966 1.00 94.81 112 ILE A N 1
ATOM 856 C CA . ILE A 1 112 ? 2.283 -4.002 9.667 1.00 94.81 112 ILE A CA 1
ATOM 857 C C . ILE A 1 112 ? 3.357 -3.291 10.508 1.00 94.81 112 ILE A C 1
ATOM 859 O O . ILE A 1 112 ? 3.255 -2.095 10.771 1.00 94.81 112 ILE A O 1
ATOM 863 N N . GLY A 1 113 ? 4.434 -4.004 10.860 1.00 90.94 113 GLY A N 1
ATOM 864 C CA . GLY A 1 113 ? 5.621 -3.438 11.503 1.00 90.94 113 GLY A CA 1
ATOM 865 C C . GLY A 1 113 ? 6.315 -2.340 10.687 1.00 90.94 113 GLY A C 1
ATOM 866 O O . GLY A 1 113 ? 7.044 -1.545 11.270 1.00 90.94 113 GLY A O 1
ATOM 867 N N . MET A 1 114 ? 6.038 -2.226 9.380 1.00 90.44 114 MET A N 1
ATOM 868 C CA . MET A 1 114 ? 6.530 -1.137 8.517 1.00 90.44 114 MET A CA 1
ATOM 869 C C . MET A 1 114 ? 6.092 0.257 8.969 1.00 90.44 114 MET A C 1
ATOM 871 O O . MET A 1 114 ? 6.744 1.238 8.625 1.00 90.44 114 MET A O 1
ATOM 875 N N . LEU A 1 115 ? 5.008 0.348 9.749 1.00 91.69 115 LEU A N 1
ATOM 876 C CA . LEU A 1 115 ? 4.562 1.603 10.357 1.00 91.69 115 LEU A CA 1
ATOM 877 C C . LEU A 1 115 ? 5.537 2.120 11.436 1.00 91.69 115 LEU A C 1
ATOM 879 O O . LEU A 1 115 ? 5.391 3.239 11.930 1.00 91.69 115 LEU A O 1
ATOM 883 N N . ASP A 1 116 ? 6.516 1.309 11.855 1.00 89.00 116 ASP A N 1
ATOM 884 C CA . ASP A 1 11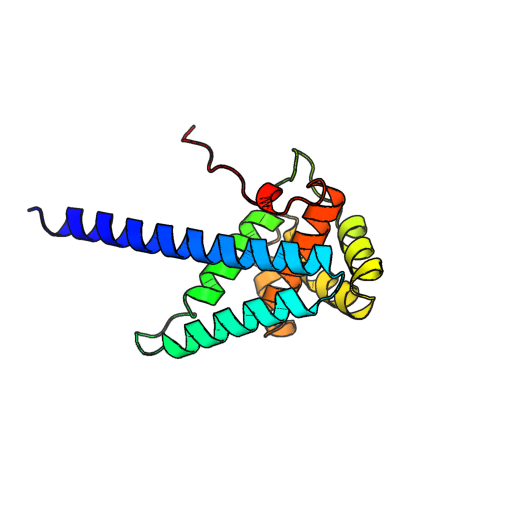6 ? 7.654 1.735 12.668 1.00 89.00 116 ASP A CA 1
ATOM 885 C C . ASP A 1 116 ? 8.909 1.906 11.795 1.00 89.00 116 ASP A C 1
ATOM 887 O O . ASP A 1 116 ? 9.429 0.908 11.285 1.00 89.00 116 ASP A O 1
ATOM 891 N N . PRO A 1 117 ? 9.476 3.121 11.682 1.00 82.94 117 PRO A N 1
ATOM 892 C CA . PRO A 1 117 ? 10.760 3.332 11.011 1.00 82.94 117 PRO A CA 1
ATOM 893 C C . PRO A 1 117 ? 11.879 2.416 11.514 1.00 82.94 117 PRO A C 1
ATOM 895 O O . PRO A 1 117 ? 12.744 2.015 10.738 1.00 82.94 117 PRO A O 1
ATOM 898 N N . ASN A 1 118 ? 11.870 2.072 12.806 1.00 86.56 118 ASN A N 1
ATOM 899 C CA . ASN A 1 118 ? 12.917 1.254 13.416 1.00 86.56 118 ASN A CA 1
ATOM 900 C C . ASN A 1 118 ? 12.761 -0.238 13.100 1.00 86.56 118 ASN A C 1
ATOM 902 O O . ASN A 1 118 ? 13.730 -0.982 13.228 1.00 86.56 118 ASN A O 1
ATOM 906 N N . SER A 1 119 ? 11.571 -0.663 12.669 1.00 83.81 119 SER A N 1
ATOM 907 C CA . SER A 1 119 ? 11.249 -2.069 12.399 1.00 83.81 119 SER A CA 1
ATOM 908 C C . SER A 1 119 ? 11.022 -2.351 10.913 1.00 83.81 119 SER A C 1
ATOM 910 O O . SER A 1 119 ? 10.911 -3.514 10.531 1.00 83.81 119 SER A O 1
ATOM 912 N N . ALA A 1 120 ? 10.963 -1.327 10.055 1.00 81.62 120 ALA A N 1
ATOM 913 C CA . ALA A 1 120 ? 10.667 -1.479 8.631 1.00 81.62 120 ALA A CA 1
ATOM 914 C C . ALA A 1 120 ? 11.669 -2.397 7.905 1.00 81.62 120 ALA A C 1
ATOM 916 O O . ALA A 1 120 ? 11.272 -3.354 7.243 1.00 81.62 120 ALA A O 1
ATOM 917 N N . ALA A 1 121 ? 12.975 -2.174 8.091 1.00 82.69 121 ALA A N 1
ATOM 918 C CA . ALA A 1 121 ? 14.011 -2.996 7.459 1.00 82.69 121 ALA A CA 1
ATOM 919 C C . ALA A 1 121 ? 13.963 -4.465 7.923 1.00 82.69 121 ALA A C 1
ATOM 921 O O . ALA A 1 121 ? 14.026 -5.378 7.100 1.00 82.69 121 ALA A O 1
ATOM 922 N N . GLU A 1 122 ? 13.791 -4.690 9.229 1.00 85.50 122 GLU A N 1
ATOM 923 C CA . GLU A 1 122 ? 13.639 -6.032 9.803 1.00 85.50 122 GLU A CA 1
ATOM 924 C C . GLU A 1 122 ? 12.378 -6.725 9.266 1.00 85.50 122 GLU A C 1
ATOM 926 O O . GLU A 1 122 ? 12.405 -7.899 8.907 1.00 85.50 122 GLU A O 1
ATOM 931 N N . THR A 1 123 ? 11.283 -5.978 9.126 1.00 84.88 123 THR A N 1
ATOM 932 C CA . THR A 1 123 ? 10.011 -6.483 8.605 1.00 84.88 123 THR A CA 1
ATOM 933 C C . THR A 1 123 ? 10.137 -6.953 7.152 1.00 84.88 123 THR A C 1
ATOM 935 O O . THR A 1 123 ? 9.641 -8.034 6.824 1.00 84.88 123 THR A O 1
ATOM 938 N 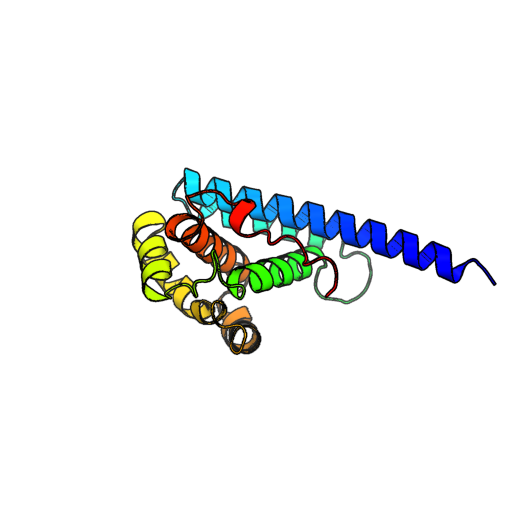N . VAL A 1 124 ? 10.832 -6.194 6.286 1.00 83.06 124 VAL A N 1
ATOM 939 C CA . VAL A 1 124 ? 11.116 -6.624 4.899 1.00 83.06 124 VAL A CA 1
ATOM 940 C C . VAL A 1 124 ? 11.921 -7.920 4.923 1.00 83.06 124 VAL A C 1
ATOM 942 O O . VAL A 1 124 ? 11.582 -8.870 4.223 1.00 83.06 124 VAL A O 1
ATOM 945 N N . GLN A 1 125 ? 12.972 -7.970 5.743 1.00 84.62 125 GLN A N 1
ATOM 946 C CA . GLN A 1 125 ? 13.884 -9.108 5.799 1.00 84.62 125 GLN A CA 1
ATOM 947 C C . GLN A 1 125 ? 13.203 -10.391 6.297 1.00 84.62 125 GLN A C 1
ATOM 949 O O . GLN A 1 125 ? 13.494 -11.472 5.793 1.00 84.62 125 GLN A O 1
ATOM 954 N N . LEU A 1 126 ? 12.313 -10.288 7.286 1.00 84.06 126 LEU A N 1
ATOM 955 C CA . LEU A 1 126 ? 11.651 -11.447 7.888 1.00 84.06 126 LEU A CA 1
ATOM 956 C C . LEU A 1 126 ? 10.524 -12.015 7.021 1.00 84.06 126 LEU A C 1
ATOM 958 O O . LEU A 1 126 ? 10.297 -13.225 7.036 1.00 84.06 126 LEU A O 1
ATOM 962 N N . TYR A 1 127 ? 9.798 -11.157 6.299 1.00 85.06 127 TYR A N 1
ATOM 963 C CA . TYR A 1 127 ? 8.534 -11.543 5.663 1.00 85.06 127 TYR A CA 1
ATOM 964 C C . TYR A 1 127 ? 8.475 -11.313 4.155 1.00 85.06 127 TYR A C 1
ATOM 966 O O . TYR A 1 127 ? 7.492 -11.723 3.536 1.00 85.06 127 TYR A O 1
ATOM 974 N N . GLY A 1 128 ? 9.506 -10.714 3.552 1.00 79.06 128 GLY A N 1
ATOM 975 C CA . GLY A 1 128 ? 9.568 -10.480 2.109 1.00 79.06 128 GLY A CA 1
ATOM 976 C C . GLY A 1 128 ? 9.370 -11.767 1.308 1.00 79.06 128 GLY A C 1
ATOM 977 O O . GLY A 1 128 ? 8.436 -11.854 0.514 1.00 79.06 128 GLY A O 1
ATOM 978 N N . ASP A 1 129 ? 10.149 -12.806 1.616 1.00 81.31 129 ASP A N 1
ATOM 979 C CA . ASP A 1 129 ? 10.062 -14.110 0.941 1.00 81.31 129 ASP A CA 1
ATOM 980 C C . ASP A 1 129 ? 8.720 -14.817 1.182 1.00 81.31 129 ASP A C 1
ATOM 982 O O . ASP A 1 129 ? 8.201 -15.507 0.306 1.00 81.31 129 ASP A O 1
ATOM 986 N N . ALA A 1 130 ? 8.132 -14.646 2.371 1.00 80.50 130 ALA A N 1
ATOM 987 C CA . ALA A 1 130 ? 6.860 -15.275 2.724 1.00 80.50 130 ALA A CA 1
ATOM 988 C C . ALA A 1 130 ? 5.673 -14.665 1.962 1.00 80.50 130 ALA A C 1
ATOM 990 O O . ALA A 1 130 ? 4.679 -15.350 1.706 1.00 80.50 130 ALA A O 1
ATOM 991 N N . LEU A 1 131 ? 5.758 -13.376 1.626 1.00 81.50 131 LEU A N 1
ATOM 992 C CA . LEU A 1 131 ? 4.741 -12.678 0.847 1.00 81.50 131 LEU A CA 1
ATOM 993 C C . LEU A 1 131 ? 4.989 -12.763 -0.660 1.00 81.50 131 LEU A C 1
ATOM 995 O O . LEU A 1 131 ? 4.006 -12.719 -1.402 1.00 81.50 131 LEU A O 1
ATOM 999 N N . ALA A 1 132 ? 6.244 -12.937 -1.092 1.00 86.69 132 ALA A N 1
ATOM 1000 C CA . ALA A 1 132 ? 6.649 -13.036 -2.494 1.00 86.69 132 ALA A CA 1
ATOM 1001 C C . ALA A 1 132 ? 5.967 -11.940 -3.342 1.00 86.69 132 ALA A C 1
ATOM 1003 O O . ALA A 1 132 ? 6.022 -10.761 -2.985 1.00 86.69 132 ALA A O 1
ATOM 1004 N N . ASP A 1 133 ? 5.248 -12.325 -4.397 1.00 86.44 133 ASP A N 1
ATOM 1005 C CA . ASP A 1 133 ? 4.548 -11.421 -5.323 1.00 86.44 133 ASP A CA 1
ATOM 1006 C C . ASP A 1 133 ? 3.482 -10.537 -4.647 1.00 86.44 133 ASP A C 1
ATOM 1008 O O . ASP A 1 133 ? 3.096 -9.494 -5.173 1.00 86.44 133 ASP A O 1
ATOM 1012 N N . ASP A 1 134 ? 2.988 -10.927 -3.467 1.00 89.75 134 ASP A N 1
ATOM 1013 C CA . ASP A 1 134 ? 2.011 -10.151 -2.701 1.00 89.75 134 ASP A CA 1
ATOM 1014 C C . ASP A 1 134 ? 2.675 -9.155 -1.724 1.00 89.75 134 ASP A C 1
ATOM 1016 O O . ASP A 1 134 ? 1.945 -8.431 -1.045 1.00 89.75 134 ASP A O 1
ATOM 1020 N N . LEU A 1 135 ? 4.012 -9.049 -1.644 1.00 93.38 135 LEU A N 1
ATOM 1021 C CA . LEU A 1 135 ? 4.677 -8.080 -0.758 1.00 93.38 135 LEU A CA 1
ATOM 1022 C C . LEU A 1 135 ? 4.284 -6.636 -1.103 1.00 93.38 135 LEU A C 1
ATOM 1024 O O . LEU A 1 135 ? 3.664 -5.959 -0.283 1.00 93.38 135 LEU A O 1
ATOM 1028 N N . LEU A 1 136 ? 4.604 -6.172 -2.315 1.00 95.62 136 LEU A N 1
ATOM 1029 C CA . LEU A 1 136 ? 4.322 -4.794 -2.740 1.00 95.62 136 LEU A CA 1
ATOM 1030 C C . LEU A 1 136 ? 2.813 -4.476 -2.766 1.00 95.62 136 LEU A C 1
ATOM 1032 O O . LEU A 1 136 ? 2.435 -3.425 -2.242 1.00 95.62 136 LEU A O 1
ATOM 1036 N N . PRO A 1 137 ? 1.921 -5.368 -3.256 1.00 97.50 137 PRO A N 1
ATOM 1037 C CA . PRO A 1 137 ? 0.479 -5.159 -3.143 1.00 97.50 137 PRO A CA 1
ATOM 1038 C C . PRO A 1 137 ? 0.016 -5.006 -1.693 1.00 97.50 137 PRO A C 1
ATOM 1040 O O . PRO A 1 137 ? -0.819 -4.152 -1.403 1.00 97.50 137 PRO A O 1
ATOM 1043 N N . THR A 1 138 ? 0.589 -5.778 -0.763 1.00 97.62 138 THR A N 1
ATOM 1044 C CA . THR A 1 138 ? 0.249 -5.661 0.661 1.00 97.62 138 THR A CA 1
ATOM 1045 C C . THR A 1 138 ? 0.640 -4.296 1.225 1.00 97.62 138 THR A C 1
ATOM 1047 O O . THR A 1 138 ? -0.137 -3.709 1.977 1.00 97.62 138 THR A O 1
ATOM 1050 N N . LEU A 1 139 ? 1.796 -3.751 0.837 1.00 97.25 139 LEU A N 1
ATOM 1051 C CA . LEU A 1 139 ? 2.200 -2.402 1.246 1.00 97.25 139 LEU A CA 1
ATOM 1052 C C . LEU A 1 139 ? 1.263 -1.322 0.676 1.00 97.25 139 LEU A C 1
ATOM 1054 O O . LEU A 1 139 ? 0.925 -0.381 1.392 1.00 97.25 139 LEU A O 1
ATOM 1058 N N . ILE A 1 140 ? 0.773 -1.479 -0.560 1.00 98.19 140 ILE A N 1
ATOM 1059 C CA . ILE A 1 140 ? -0.243 -0.583 -1.145 1.00 98.19 140 ILE A CA 1
ATOM 1060 C C . ILE A 1 140 ? -1.570 -0.666 -0.374 1.00 98.19 140 ILE A C 1
ATOM 1062 O O . ILE A 1 140 ? -2.200 0.365 -0.135 1.00 98.19 140 ILE A O 1
ATOM 1066 N N . TRP A 1 141 ? -2.000 -1.853 0.067 1.00 98.44 141 TRP A N 1
ATOM 1067 C CA . TRP A 1 141 ? -3.210 -1.983 0.894 1.00 98.44 141 TRP A CA 1
ATOM 1068 C C . TRP A 1 141 ? -3.067 -1.259 2.237 1.00 98.44 141 TRP A C 1
ATOM 1070 O O . TRP A 1 141 ? -4.009 -0.603 2.681 1.00 98.44 141 TRP A O 1
ATOM 1080 N N . ILE A 1 142 ? -1.888 -1.334 2.863 1.00 97.75 142 ILE A N 1
ATOM 1081 C CA . ILE A 1 142 ? -1.582 -0.577 4.085 1.00 97.75 142 ILE A CA 1
ATOM 1082 C C . ILE A 1 142 ? -1.595 0.928 3.790 1.00 97.75 142 ILE A C 1
ATOM 1084 O O . ILE A 1 142 ? -2.236 1.676 4.522 1.00 97.75 142 ILE A O 1
ATOM 1088 N N . ALA A 1 143 ? -0.968 1.378 2.701 1.00 97.38 143 ALA A N 1
ATOM 1089 C CA . ALA A 1 143 ? -0.974 2.787 2.306 1.00 97.38 143 ALA A CA 1
ATOM 1090 C C . ALA A 1 143 ? -2.399 3.310 2.039 1.00 97.38 143 ALA A C 1
ATOM 1092 O O . ALA A 1 143 ? -2.751 4.406 2.468 1.00 97.38 143 ALA A O 1
ATOM 1093 N N . SER A 1 144 ? -3.251 2.492 1.419 1.00 98.19 144 SER A N 1
ATOM 1094 C CA . SER A 1 144 ? -4.672 2.796 1.205 1.00 98.19 144 SER A CA 1
ATOM 1095 C C . SER A 1 144 ? -5.408 2.965 2.534 1.00 98.19 144 SER A C 1
ATOM 1097 O O . SER A 1 144 ? -6.074 3.971 2.756 1.00 98.19 144 SER A O 1
ATOM 1099 N N . ALA A 1 145 ? -5.218 2.038 3.472 1.00 97.19 145 ALA A N 1
ATOM 1100 C CA . ALA A 1 145 ? -5.799 2.147 4.805 1.00 97.19 145 ALA A CA 1
ATOM 1101 C C . ALA A 1 145 ? -5.334 3.412 5.551 1.00 97.19 145 ALA A C 1
ATOM 1103 O O . ALA A 1 145 ? -6.148 4.072 6.197 1.00 97.19 145 ALA A O 1
ATOM 1104 N N . LEU A 1 146 ? -4.054 3.788 5.429 1.00 95.81 146 LEU A N 1
ATOM 1105 C CA . LEU A 1 146 ? -3.531 5.030 6.007 1.00 95.81 146 LEU A CA 1
ATOM 1106 C C . LEU A 1 146 ? -4.234 6.260 5.434 1.00 95.81 146 LEU A C 1
ATOM 1108 O O . LEU A 1 146 ? -4.680 7.115 6.194 1.00 95.81 146 LEU A O 1
ATOM 1112 N N . VAL A 1 147 ? -4.387 6.333 4.113 1.00 95.81 147 VAL A N 1
ATOM 1113 C CA . VAL A 1 147 ? -5.078 7.447 3.449 1.00 95.81 147 VAL A CA 1
ATOM 1114 C C . VAL A 1 147 ? -6.546 7.521 3.866 1.00 95.81 147 VAL A C 1
ATOM 1116 O O . VAL A 1 147 ? -7.049 8.608 4.149 1.00 95.81 147 VAL A O 1
ATOM 1119 N N . ALA A 1 148 ? -7.232 6.380 3.967 1.00 95.50 148 ALA A N 1
ATOM 1120 C CA . ALA A 1 148 ? -8.625 6.340 4.403 1.00 95.50 148 ALA A CA 1
ATOM 1121 C C . ALA A 1 148 ? -8.813 6.816 5.853 1.00 95.50 148 ALA A C 1
ATOM 1123 O O . ALA A 1 148 ? -9.834 7.423 6.172 1.00 95.50 148 ALA A O 1
ATOM 1124 N N . ARG A 1 149 ? -7.854 6.521 6.739 1.00 93.88 149 ARG A N 1
ATOM 1125 C CA . ARG A 1 149 ? -7.946 6.829 8.176 1.00 93.88 149 ARG A CA 1
ATOM 1126 C C . ARG A 1 149 ? -7.394 8.202 8.547 1.00 93.88 149 ARG A C 1
ATOM 1128 O O . ARG A 1 149 ? -7.939 8.845 9.437 1.00 93.88 149 ARG A O 1
ATOM 1135 N N . TYR A 1 150 ? -6.327 8.635 7.882 1.00 91.94 150 TYR A N 1
ATOM 1136 C CA . TYR A 1 150 ? -5.524 9.791 8.293 1.00 91.94 150 TYR A CA 1
ATOM 1137 C C . TYR A 1 150 ? -5.270 10.802 7.166 1.00 91.94 150 TYR A C 1
ATOM 1139 O O . TYR A 1 150 ? -4.716 11.869 7.424 1.00 91.94 150 TYR A O 1
ATOM 1147 N N . GLY A 1 151 ? -5.645 10.480 5.925 1.00 90.25 151 GLY A N 1
ATOM 1148 C CA . GLY A 1 151 ? -5.384 11.292 4.733 1.00 90.25 151 GLY A CA 1
ATOM 1149 C C . GLY A 1 151 ? -6.628 11.893 4.083 1.00 90.25 151 GLY A C 1
ATOM 1150 O O . GLY A 1 151 ? -6.549 12.315 2.932 1.00 90.25 151 GLY A O 1
ATOM 1151 N N . ASP A 1 152 ? -7.776 11.883 4.768 1.00 89.62 152 ASP A N 1
ATOM 1152 C CA . ASP A 1 152 ? -9.073 12.349 4.251 1.00 89.62 152 ASP A CA 1
ATOM 1153 C C . ASP A 1 152 ? -9.472 11.710 2.903 1.00 89.62 152 ASP A C 1
ATOM 1155 O O . ASP A 1 152 ? -10.161 12.319 2.084 1.00 89.62 152 ASP A O 1
ATOM 1159 N N . GLY A 1 153 ? -9.014 10.478 2.647 1.00 91.31 153 GLY A N 1
ATOM 1160 C CA . GLY A 1 153 ? -9.271 9.771 1.390 1.00 91.31 153 GLY A CA 1
ATOM 1161 C C . GLY A 1 153 ? -8.478 10.293 0.186 1.00 91.31 153 GLY A C 1
ATOM 1162 O O . GLY A 1 153 ? -8.748 9.869 -0.931 1.00 91.31 153 GLY A O 1
ATOM 1163 N N . ASN A 1 154 ? -7.509 11.193 0.379 1.00 93.06 154 ASN A N 1
ATOM 1164 C CA . ASN A 1 154 ? -6.685 11.747 -0.693 1.00 93.06 154 ASN A CA 1
ATOM 1165 C C . ASN A 1 154 ? -5.312 11.050 -0.770 1.00 93.06 154 ASN A C 1
ATOM 1167 O O . ASN A 1 154 ? -4.466 11.321 0.083 1.00 93.06 154 ASN A O 1
ATOM 1171 N N . PRO A 1 155 ? -5.022 10.233 -1.806 1.00 93.94 155 PRO A N 1
ATOM 1172 C CA . PRO A 1 155 ? -3.734 9.546 -1.944 1.00 93.94 155 PRO A CA 1
ATOM 1173 C C . PRO A 1 155 ? -2.517 10.473 -1.902 1.00 93.94 155 PRO A C 1
ATOM 1175 O O . PRO A 1 155 ? -1.468 10.086 -1.391 1.00 93.94 155 PRO A O 1
ATOM 1178 N N . ALA A 1 156 ? -2.655 11.720 -2.367 1.00 92.06 156 ALA A N 1
ATOM 1179 C CA . ALA A 1 156 ? -1.569 12.698 -2.353 1.00 92.06 156 ALA A CA 1
ATOM 1180 C C . ALA A 1 156 ? -1.092 13.070 -0.934 1.00 92.06 156 ALA A C 1
ATOM 1182 O O . ALA A 1 156 ? -0.058 13.718 -0.800 1.00 92.06 156 ALA A O 1
ATOM 1183 N N . SER A 1 157 ? -1.806 12.669 0.126 1.00 90.69 157 SER A N 1
ATOM 1184 C CA . SER A 1 157 ? -1.357 12.840 1.513 1.00 90.69 157 SER A CA 1
ATOM 1185 C C . SER A 1 157 ? -0.147 11.970 1.883 1.00 90.69 157 SER A C 1
ATOM 1187 O O . SER A 1 157 ? 0.538 12.287 2.856 1.00 90.69 157 SER A O 1
ATOM 1189 N N . LEU A 1 158 ? 0.119 10.892 1.130 1.00 90.25 158 LEU A N 1
ATOM 1190 C CA . LEU A 1 158 ? 1.295 10.025 1.299 1.00 90.25 158 LEU A CA 1
ATOM 1191 C C . LEU A 1 158 ? 2.573 10.698 0.789 1.00 90.25 158 LEU A C 1
ATOM 1193 O O . LEU A 1 158 ? 3.662 10.492 1.328 1.00 90.25 158 LEU A O 1
ATOM 1197 N N . SER A 1 159 ? 2.437 11.521 -0.248 1.00 83.06 159 SER A N 1
ATOM 1198 C CA . SER A 1 159 ? 3.535 12.284 -0.820 1.00 83.06 159 SER A CA 1
ATOM 1199 C C . SER A 1 159 ? 3.871 13.451 0.097 1.00 83.06 159 SER A C 1
ATOM 1201 O O . SER A 1 159 ? 3.247 14.513 0.074 1.00 83.06 159 SER A O 1
ATOM 1203 N N . HIS A 1 160 ? 4.888 13.269 0.930 1.00 67.25 160 HIS A N 1
ATOM 1204 C CA . HIS A 1 160 ? 5.442 14.379 1.686 1.00 67.25 160 HIS A CA 1
ATOM 1205 C C . HIS A 1 160 ? 6.223 15.297 0.737 1.00 67.25 160 HIS A C 1
ATOM 1207 O O . HIS A 1 160 ? 7.047 14.808 -0.041 1.00 67.25 160 HIS A O 1
ATOM 1213 N N . PRO A 1 161 ? 6.050 16.629 0.808 1.00 48.88 161 PRO A N 1
ATOM 1214 C CA . PRO A 1 161 ? 7.018 17.518 0.191 1.00 48.88 161 PRO A CA 1
ATOM 1215 C C . PRO A 1 161 ? 8.383 17.221 0.817 1.00 48.88 161 PRO A C 1
ATOM 1217 O O . PRO A 1 161 ? 8.523 17.266 2.041 1.00 48.88 161 PRO A O 1
ATOM 1220 N N . VAL A 1 162 ? 9.385 16.913 -0.014 1.00 37.03 162 VAL A N 1
ATOM 1221 C CA . VAL A 1 162 ? 10.780 16.823 0.434 1.00 37.03 162 VAL A CA 1
ATOM 1222 C C . VAL A 1 162 ? 11.071 18.109 1.211 1.00 37.03 162 VAL A C 1
ATOM 1224 O O . VAL A 1 162 ? 10.926 19.189 0.627 1.00 37.03 162 VAL A O 1
ATOM 1227 N N . PRO A 1 163 ? 11.427 18.051 2.510 1.00 32.00 163 PRO A N 1
ATOM 1228 C CA . PRO A 1 163 ? 11.772 19.256 3.236 1.00 32.00 163 PRO A CA 1
ATOM 1229 C C . PRO A 1 163 ? 12.935 19.905 2.491 1.00 32.00 163 PRO A C 1
ATOM 1231 O O . PRO A 1 163 ? 14.007 19.316 2.337 1.00 32.00 163 PRO A O 1
ATOM 1234 N N . ALA A 1 164 ? 12.690 21.098 1.950 1.00 29.77 164 ALA A N 1
ATOM 1235 C CA . ALA A 1 164 ? 13.727 21.901 1.338 1.00 29.77 164 ALA A CA 1
ATOM 1236 C C . ALA A 1 164 ? 14.744 22.214 2.439 1.00 29.77 164 ALA A C 1
ATOM 1238 O O . ALA A 1 164 ? 14.453 23.038 3.295 1.00 29.77 164 ALA A O 1
ATOM 1239 N N . GLY A 1 165 ? 15.858 21.474 2.428 1.00 35.19 165 GLY A N 1
ATOM 1240 C CA . GLY A 1 165 ? 17.039 21.584 3.287 1.00 35.19 165 GLY A CA 1
ATOM 1241 C C . GLY A 1 165 ? 16.907 22.444 4.545 1.00 35.19 165 GLY A C 1
ATOM 1242 O O . GLY A 1 165 ? 16.920 23.671 4.457 1.00 35.19 165 GLY A O 1
ATOM 1243 N N . SER A 1 166 ? 16.881 21.781 5.701 1.00 33.44 166 SER A N 1
ATOM 1244 C CA . SER A 1 166 ? 17.283 22.379 6.979 1.00 33.44 166 SER A CA 1
ATOM 1245 C C . SER A 1 166 ? 18.764 22.755 6.974 1.00 33.44 166 SER A C 1
ATOM 1247 O O . SER A 1 166 ? 19.566 21.959 6.430 1.00 33.44 166 SER A O 1
#

=== Feature glossary ===
The record interleaves many kinds of information about one protein. Here is each kind framed as the question it answers.

Q: Are the domains correctly placed relati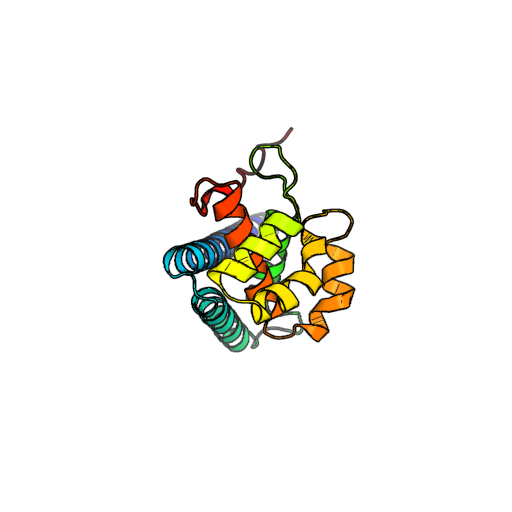ve to each other?
A: Predicted aligned error is AlphaFold's pairwise confidence. Unlike pLDDT (per-residue), PAE is per-residue-pair and captures whether two parts of the structure are correctly placed relative to each other. Units are ångströms of expected positional error.

Q: Which residues are in helices, strands, or loops?
A: Eight-state secondary structure (DSSP): H is the canonical α-helix, G the tighter 3₁₀-helix, I the wider π-helix; E/B are β-structure, T and S are turns and bends, and '-' is everything else. DSSP derives these from the pattern of main-chain N–H···O=C hydrogen bonds, not from the sequence.

Q: What if only a Cα trace is available?
A: P-SEA three-state annotation labels each residue as helix, strand, or coil based purely on the geometry of the Cα trace. It serves as a fallback when the full backbone (and thus DSSP) is unavailable.

Q: What are the backbone torsion angles?
A: φ (phi) and ψ (psi) are the two rotatable backbone dihedrals per residue: φ is the C(i-1)–N–Cα–C torsion, ψ is the N–Cα–C–N(i+1) torsion, both in degrees on (−180°, 180°]. α-helical residues cluster near (−60°, −45°); β-strand residues near (−120°, +130°). A Ramachandran plot is simply a scatter of (φ, ψ) for every residue.

Q: What known structures does this most resemble?
A: Structural nearest neighbors (via Foldseek easy-search vs the PDB). Reported per hit: target PDB id, E-value, and alignment TM-score. A TM-score above ~0.5 is the conventional threshold for 'same fold'.

Q: What family and function is it annotated with?
A: Database cross-references. InterPro integrates a dozen domain/family signature databases into unified entries with residue-range hits. GO terms attach function/process/location labels with evidence codes. CATH codes position the fold in a four-level structural taxonomy. Organism is the NCBI-taxonomy species name.

Q: Which residues are buried vs exposed?
A: Solvent accessibility: the surface area of each residue that a 1.4 Å water probe can touch, in Å². When only backbone atoms are present the absolute values are lower than full-atom SASA (side chains contribute most of the area) and are flagged as backbone-only.

Q: What do the diagnostic plots show?
A: Three diagnostic plots accompany the record. The Cα contact map visualizes the tertiary structure as a 2D adjacency matrix (8 Å cutoff, sequence-local contacts suppressed). The Ramachandran plot shows the distribution of backbone (φ, ψ) torsions, with points in the α and β basins reflecting secondary structure content. The PAE plot shows AlphaFold's inter-residue confidence as a color matrix.

Q: What is the amino-acid chain?
A: The amino-acid sequence is the protein's primary structure: the linear order of residues from the N-terminus to the C-terminus, written in one-letter code. Everything else here — the 3D coordinates, the secondary structure, the domain annotations — is ultimately a consequence of this string.

Q: What do the rendered images show?
A: The six renders are orthographic views along the three Cartesian axes in both directions. Representation (cartoon, sticks, or surface) and color scheme (sequence-rainbow or by-chain) vary across proteins so the training set covers all the common visualization conventions.

Q: Where is each backbone atom in 3D?
A: The mmCIF table is the protein's shape written out atom by atom. For each backbone N, Cα, C, and carbonyl O, it records an (x, y, z) coordinate triple in Å plus the residue type, chain letter, and residue number.

Q: How mobile is each atom in the crystal?
A: For experimental (PDB) structures, the B-factor (temperature factor) quantifies the positional spread of each atom in the crystal — a combination of thermal vibration and static disorder — in units of Å². High B-factors mark flexible loops or poorly resolved regions; low B-factors mark the rigid, well-ordered core.

Q: How big and how compact is the whole molecule?
A: Three whole-structure scalars: the radius of gyration (RMS distance of Cα from centroid, in Å), the count of Cα–Cα contacts (pairs closer than 8 Å and separated by more than four residues in sequence — i.e. tertiary, not local, contacts), and the bounding-box dimensions. Together they distinguish compact globular folds from extended fibres or disordered chains.

Q: What does the local fold look like, residue by residue?
A: A 3Di character summarizes, for each residue, the relative orientation of the Cα frame of its nearest spatial neighbor. Because it encodes fold topology rather than chemistry, 3Di alignments detect remote structural similarity that sequence alignment misses.

Q: How confident is the AlphaFold model at each residue?
A: For AlphaFold models, the B-factor field carries pLDDT — the model's own estimate of local accuracy on a 0–100 scale. Regions with pLDDT<50 should be treated as essentially unmodeled; they often correspond to intrinsically disordered segments.